Protein AF-A0A9E2VIL7-F1 (afdb_monomer)

Solvent-accessible surface area (backbone atoms only — not comparable to full-atom values): 5452 Å² total; per-residue (Å²): 135,62,71,69,62,54,54,55,51,48,53,47,53,42,54,74,68,46,48,59,60,52,52,52,25,50,53,52,28,53,51,54,25,70,77,37,73,84,60,42,45,53,76,46,48,47,96,85,16,37,36,33,34,37,30,47,74,87,44,47,66,62,46,64,76,39,47,68,59,52,47,52,54,52,34,54,50,15,62,76,67,77,42,83,53,66,78,43,80,44,82,44,70,56,90,124

Sequence (96 aa):
MTWQKTETVLKRRINQHGLTDMVQAGRICAKAEELYPKLFRAVSVRKNGTLHLELDQKDVLEFKMIEGKLVAALNQFAEKEELPQINRVRLTFIEK

Nearest PDB structures (foldseek):
  8hd4-assembly1_A  TM=5.965E-01  e=8.578E-02  Mycobacterium tuberculosis H37Rv
  8hdf-assembly1_A  TM=5.972E-01  e=1.486E-01  Mycobacterium tuberculosis H37Rv
  5cuk-assembly1_A  TM=5.603E-01  e=1.705E-01  Pseudomonas aeruginosa PAO1
  6fai-assembly1_D  TM=4.693E-01  e=1.249E+00  Saccharomyces cerevisiae S288C
  8b2l-assembly1_a1  TM=5.215E-01  e=2.164E+00  Nicotiana tabacum

Foldseek 3Di:
DDPVVVVVVVVVVCVVVVVVVQVLFVVLQVVLCVVPVQAWHFDTADPVQETETEGAPVSVVVCVVCVVVSLVVSQVVCVVVVGDHHDYYDYDHDDD

Radius of gyration: 16.37 Å; Cα contacts (8 Å, |Δi|>4): 108; chains: 1; bounding box: 53×22×32 Å

pLDDT: mean 83.2, std 12.96, range [49.78, 94.69]

Mean predicted aligned error: 7.74 Å

Structure (mmCIF, N/CA/C/O backbone):
data_AF-A0A9E2VIL7-F1
#
_entry.id   AF-A0A9E2VIL7-F1
#
loop_
_atom_site.group_PDB
_atom_site.id
_atom_site.type_symbol
_atom_site.label_atom_id
_atom_site.label_alt_id
_atom_site.label_comp_id
_atom_site.label_asym_id
_atom_site.label_entity_id
_atom_site.label_seq_id
_atom_site.pdbx_PDB_ins_code
_atom_site.Cartn_x
_atom_site.Cartn_y
_atom_site.Cartn_z
_atom_site.occupancy
_atom_site.B_iso_or_equiv
_atom_site.auth_seq_id
_atom_site.auth_comp_id
_atom_site.auth_asym_id
_atom_site.auth_atom_id
_atom_site.pdbx_PDB_model_num
ATOM 1 N N . MET A 1 1 ? 35.566 -11.175 -22.595 1.00 49.78 1 MET A N 1
ATOM 2 C CA . MET A 1 1 ? 34.276 -10.511 -22.297 1.00 49.78 1 MET A CA 1
ATOM 3 C C . MET A 1 1 ? 34.280 -10.153 -20.822 1.00 49.78 1 MET A C 1
ATOM 5 O O . MET A 1 1 ? 34.393 -11.048 -20.002 1.00 49.78 1 MET A O 1
ATOM 9 N N . THR A 1 2 ? 34.297 -8.865 -20.489 1.00 52.84 2 THR A N 1
ATOM 10 C CA . THR A 1 2 ? 34.379 -8.387 -19.102 1.00 52.84 2 THR A CA 1
ATOM 11 C C . THR A 1 2 ? 33.006 -8.443 -18.433 1.00 52.84 2 THR A C 1
ATOM 13 O O . THR A 1 2 ? 32.000 -8.116 -19.063 1.00 52.84 2 THR A O 1
ATOM 16 N N . TRP A 1 3 ? 32.971 -8.832 -17.157 1.00 51.94 3 TRP A N 1
ATOM 17 C CA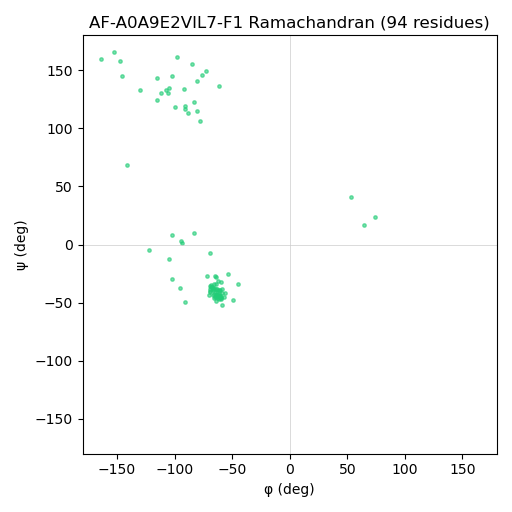 . TRP A 1 3 ? 31.771 -8.950 -16.315 1.00 51.94 3 TRP A CA 1
ATOM 18 C C . TRP A 1 3 ? 30.799 -7.757 -16.413 1.00 51.94 3 TRP A C 1
ATOM 20 O O . TRP A 1 3 ? 29.584 -7.950 -16.425 1.00 51.94 3 TRP A O 1
ATOM 30 N N . GLN A 1 4 ? 31.319 -6.540 -16.605 1.00 53.62 4 GLN A N 1
ATOM 31 C CA . GLN A 1 4 ? 30.521 -5.324 -16.810 1.00 53.62 4 GLN A CA 1
ATOM 32 C C . GLN A 1 4 ? 29.578 -5.393 -18.027 1.00 53.62 4 GLN A C 1
ATOM 34 O O . GLN A 1 4 ? 28.442 -4.918 -17.959 1.00 53.62 4 GLN A O 1
ATOM 39 N N . LYS A 1 5 ? 29.994 -6.006 -19.147 1.00 60.56 5 LYS A N 1
ATOM 40 C CA . LYS A 1 5 ? 29.124 -6.139 -20.334 1.00 60.56 5 LYS A CA 1
ATOM 41 C C . LYS A 1 5 ? 27.955 -7.089 -20.060 1.00 60.56 5 LYS A C 1
ATOM 43 O O . LYS A 1 5 ? 26.849 -6.832 -20.528 1.00 60.56 5 LYS A O 1
ATOM 48 N N . THR A 1 6 ? 28.174 -8.134 -19.265 1.00 59.31 6 THR A N 1
ATOM 49 C CA . THR A 1 6 ? 27.146 -9.119 -18.898 1.00 59.31 6 THR A CA 1
ATOM 50 C C . THR A 1 6 ? 26.096 -8.520 -17.961 1.00 59.31 6 THR A C 1
ATOM 52 O O . THR A 1 6 ? 24.902 -8.686 -18.199 1.00 59.31 6 THR A O 1
ATOM 55 N N . GLU A 1 7 ? 26.516 -7.753 -16.950 1.00 57.84 7 GLU A N 1
ATOM 56 C CA . GLU A 1 7 ? 25.605 -7.093 -16.004 1.00 57.84 7 GLU A CA 1
ATOM 57 C C . GLU A 1 7 ? 24.698 -6.067 -16.703 1.00 57.84 7 GLU A C 1
ATOM 59 O O . GLU A 1 7 ? 23.494 -6.005 -16.458 1.00 57.84 7 GLU A O 1
ATOM 64 N N . THR A 1 8 ? 25.256 -5.313 -17.653 1.00 62.06 8 THR A N 1
ATOM 65 C CA . THR A 1 8 ? 24.502 -4.318 -18.430 1.00 62.06 8 THR A CA 1
ATOM 66 C C . THR A 1 8 ? 23.458 -4.977 -19.343 1.00 62.06 8 THR A C 1
ATOM 68 O O . THR A 1 8 ? 22.346 -4.468 -19.491 1.00 62.06 8 THR A O 1
ATOM 71 N N . VAL A 1 9 ? 23.780 -6.132 -19.938 1.00 65.25 9 VAL A N 1
ATOM 72 C CA . VAL A 1 9 ? 22.843 -6.913 -20.766 1.00 65.25 9 VAL A CA 1
ATOM 73 C C . VAL A 1 9 ? 21.735 -7.541 -19.915 1.00 65.25 9 VAL A C 1
ATOM 75 O O . VAL A 1 9 ? 20.572 -7.518 -20.3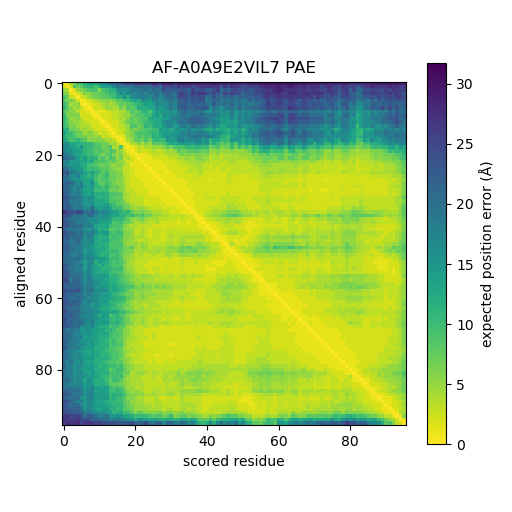20 1.00 65.25 9 VAL A O 1
ATOM 78 N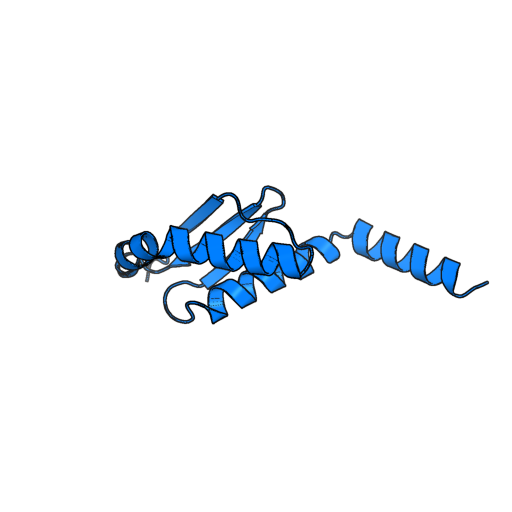 N . LEU A 1 10 ? 22.064 -8.043 -18.721 1.00 61.12 10 LEU A N 1
ATOM 79 C CA . LEU A 1 10 ? 21.086 -8.567 -17.763 1.00 61.12 10 LEU A CA 1
ATOM 80 C C . LEU A 1 10 ? 20.135 -7.473 -17.27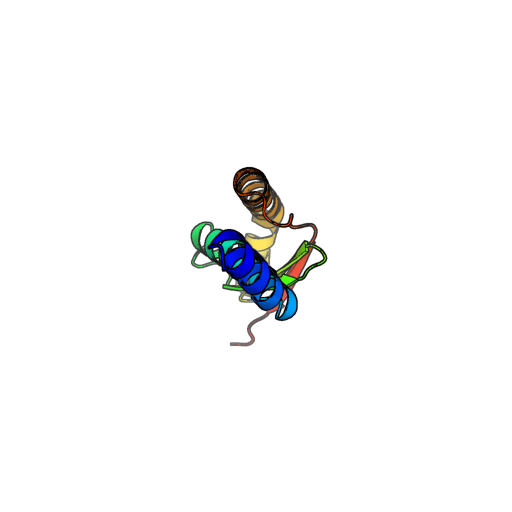0 1.00 61.12 10 LEU A C 1
ATOM 82 O O . LEU A 1 10 ? 18.923 -7.648 -17.371 1.00 61.12 10 LEU A O 1
ATOM 86 N N . LYS A 1 11 ? 20.656 -6.315 -16.841 1.00 60.28 11 LYS A N 1
ATOM 87 C CA . LYS A 1 11 ? 19.836 -5.152 -16.454 1.00 60.28 11 LYS A CA 1
ATOM 88 C C . LYS A 1 11 ? 18.909 -4.714 -17.588 1.00 60.28 11 LYS A C 1
ATOM 90 O O . LYS A 1 11 ? 17.732 -4.462 -17.349 1.00 60.28 11 LYS A O 1
ATOM 95 N N . ARG A 1 12 ? 19.397 -4.693 -18.837 1.00 62.62 12 ARG A N 1
ATOM 96 C CA . ARG A 1 12 ? 18.554 -4.401 -20.009 1.00 62.62 12 ARG A CA 1
ATOM 97 C C . ARG A 1 12 ? 17.442 -5.425 -20.195 1.00 62.62 12 ARG A C 1
ATOM 99 O O . ARG A 1 12 ? 16.317 -4.997 -20.393 1.00 62.62 12 ARG A O 1
ATOM 106 N N . ARG A 1 13 ? 17.709 -6.732 -20.098 1.00 59.22 13 ARG A N 1
ATOM 107 C CA . ARG A 1 13 ? 16.656 -7.762 -20.212 1.00 59.22 13 ARG A CA 1
ATOM 108 C C . ARG A 1 13 ? 15.627 -7.673 -19.086 1.00 59.22 13 ARG A C 1
ATOM 110 O O . ARG A 1 13 ? 14.436 -7.740 -19.361 1.00 59.22 13 ARG A O 1
ATOM 117 N N . ILE A 1 14 ? 16.065 -7.471 -17.845 1.00 60.50 14 ILE A N 1
ATOM 118 C CA . ILE A 1 14 ? 15.169 -7.326 -16.685 1.00 60.50 14 ILE A CA 1
ATOM 119 C C . ILE A 1 14 ? 14.255 -6.104 -16.870 1.00 60.50 14 ILE A C 1
ATOM 121 O O . ILE A 1 14 ? 13.037 -6.211 -16.715 1.00 60.50 14 ILE A O 1
ATOM 125 N N . ASN A 1 15 ? 14.824 -4.973 -17.298 1.00 61.19 15 ASN A N 1
ATOM 126 C CA . ASN A 1 15 ? 14.063 -3.760 -17.597 1.00 61.19 15 ASN A CA 1
ATOM 127 C C . ASN A 1 15 ? 13.153 -3.925 -18.827 1.00 61.19 15 ASN A C 1
ATOM 129 O O . ASN A 1 15 ? 12.032 -3.427 -18.824 1.00 61.19 15 ASN A O 1
ATOM 133 N N . GLN A 1 16 ? 13.595 -4.654 -19.857 1.00 64.00 16 GLN A N 1
ATOM 134 C CA . GLN A 1 16 ? 12.827 -4.916 -21.082 1.00 64.00 16 GLN A CA 1
ATOM 135 C C . GLN A 1 16 ? 11.566 -5.752 -20.813 1.00 64.00 16 GLN A C 1
ATOM 137 O O . GLN A 1 16 ? 10.577 -5.602 -21.524 1.00 64.00 16 GLN A O 1
ATOM 142 N N . HIS A 1 17 ? 11.571 -6.574 -19.760 1.00 64.00 17 HIS A N 1
ATOM 143 C CA . HIS A 1 17 ? 10.403 -7.331 -19.300 1.00 64.00 17 HIS A CA 1
ATOM 144 C C . HIS A 1 17 ? 9.599 -6.632 -18.188 1.00 64.00 17 HIS A C 1
ATOM 146 O O . HIS A 1 17 ? 8.630 -7.204 -17.696 1.00 64.00 17 HIS A O 1
ATOM 152 N N . GLY A 1 18 ? 9.971 -5.412 -17.774 1.00 64.31 18 GLY A N 1
ATOM 153 C CA . GLY A 1 18 ? 9.269 -4.671 -16.715 1.00 64.31 18 GLY A CA 1
ATOM 154 C C . GLY A 1 18 ? 9.334 -5.330 -15.331 1.00 64.31 18 GLY A C 1
ATOM 155 O O . GLY A 1 18 ? 8.547 -4.992 -14.449 1.00 64.31 18 GLY A O 1
ATOM 156 N N . LEU A 1 19 ? 10.263 -6.270 -15.128 1.00 70.12 19 LEU A N 1
ATOM 157 C CA . LEU A 1 19 ? 10.382 -7.045 -13.889 1.00 70.12 19 LEU A CA 1
ATOM 158 C C . LEU A 1 19 ? 10.777 -6.163 -12.701 1.00 70.12 19 LEU A C 1
ATOM 160 O O . LEU A 1 19 ? 10.313 -6.387 -11.587 1.00 70.12 19 LEU A O 1
ATOM 164 N N . THR A 1 20 ? 11.585 -5.129 -12.940 1.00 74.69 20 THR A N 1
ATOM 165 C CA . THR A 1 20 ? 11.975 -4.149 -11.918 1.00 74.69 20 THR A CA 1
ATOM 166 C C . THR A 1 20 ? 10.748 -3.436 -11.345 1.00 74.69 20 THR A C 1
ATOM 168 O O . THR A 1 20 ? 10.588 -3.382 -10.128 1.00 74.69 20 THR A O 1
ATOM 171 N N . ASP A 1 21 ? 9.834 -2.986 -12.211 1.00 75.00 21 ASP A N 1
ATOM 172 C CA . ASP A 1 21 ? 8.600 -2.306 -11.804 1.00 75.00 21 ASP A CA 1
ATOM 173 C C . ASP A 1 21 ? 7.694 -3.240 -10.982 1.00 75.00 21 ASP A C 1
ATOM 175 O O . ASP A 1 21 ? 7.091 -2.820 -9.996 1.00 75.00 21 ASP A O 1
ATOM 179 N N . MET A 1 22 ? 7.624 -4.526 -11.356 1.00 74.81 22 MET A N 1
ATOM 180 C CA . MET A 1 22 ? 6.848 -5.534 -10.622 1.00 74.81 22 MET A CA 1
ATOM 181 C C . MET A 1 22 ? 7.414 -5.800 -9.225 1.00 74.81 22 MET A C 1
ATOM 183 O O . MET A 1 22 ? 6.652 -5.891 -8.264 1.00 74.81 22 MET A O 1
ATOM 187 N N . VAL A 1 23 ? 8.740 -5.898 -9.092 1.00 83.31 23 VAL A N 1
ATOM 188 C CA . VAL A 1 23 ? 9.392 -6.098 -7.790 1.00 83.31 23 VAL A CA 1
ATOM 189 C C . VAL A 1 23 ? 9.169 -4.882 -6.895 1.00 83.31 23 VAL A C 1
ATOM 191 O O . VAL A 1 23 ? 8.785 -5.039 -5.738 1.00 83.31 23 VAL A O 1
ATOM 194 N N . GLN A 1 24 ? 9.344 -3.670 -7.424 1.00 85.56 24 GLN A N 1
ATOM 195 C CA . GLN A 1 24 ? 9.098 -2.435 -6.676 1.00 85.56 24 GLN A CA 1
ATOM 196 C C . GLN A 1 24 ? 7.639 -2.330 -6.210 1.00 85.56 24 GLN A C 1
ATOM 198 O O . GLN A 1 24 ? 7.390 -2.050 -5.037 1.00 85.56 24 GLN A O 1
ATOM 203 N N . ALA A 1 25 ? 6.682 -2.631 -7.092 1.00 85.56 25 ALA A N 1
ATOM 204 C CA . ALA A 1 25 ? 5.265 -2.680 -6.743 1.00 85.56 25 ALA A CA 1
ATOM 205 C C . ALA A 1 25 ? 4.981 -3.710 -5.637 1.00 85.56 25 ALA A C 1
ATOM 207 O O . ALA A 1 25 ? 4.298 -3.392 -4.665 1.00 85.56 25 ALA A O 1
ATOM 208 N N . GLY A 1 26 ? 5.558 -4.912 -5.740 1.00 86.25 26 GLY A N 1
ATOM 209 C CA . GLY A 1 26 ? 5.413 -5.968 -4.736 1.00 86.25 26 GLY A CA 1
ATOM 210 C C . GLY A 1 26 ? 5.935 -5.564 -3.354 1.00 86.25 26 GLY A C 1
ATOM 211 O O . GLY A 1 26 ? 5.287 -5.856 -2.351 1.00 86.25 26 GLY A O 1
ATOM 212 N N . ARG A 1 27 ? 7.055 -4.830 -3.285 1.00 90.56 27 ARG A N 1
ATOM 213 C CA . ARG A 1 27 ? 7.601 -4.312 -2.014 1.00 90.56 27 ARG A CA 1
ATOM 214 C C . ARG A 1 27 ? 6.652 -3.323 -1.340 1.00 90.56 27 ARG A C 1
ATOM 216 O O . ARG A 1 27 ? 6.453 -3.405 -0.131 1.00 90.56 27 ARG A O 1
ATOM 223 N N . ILE A 1 28 ? 6.054 -2.412 -2.109 1.00 90.81 28 ILE A N 1
ATOM 224 C CA . ILE A 1 28 ? 5.088 -1.440 -1.576 1.00 90.81 28 ILE A CA 1
ATOM 225 C C . ILE A 1 28 ? 3.820 -2.153 -1.093 1.00 90.81 28 ILE A C 1
ATOM 227 O O . ILE A 1 28 ? 3.338 -1.859 -0.001 1.00 90.81 28 ILE A O 1
ATOM 231 N N . CYS A 1 29 ? 3.304 -3.117 -1.863 1.00 91.38 29 CYS A N 1
ATOM 232 C CA . CYS A 1 29 ? 2.147 -3.922 -1.463 1.00 91.38 29 CYS A CA 1
ATOM 233 C C . CYS A 1 29 ? 2.409 -4.688 -0.160 1.00 91.38 29 CYS A C 1
ATOM 235 O O . CYS A 1 29 ? 1.604 -4.602 0.763 1.00 91.38 29 CYS A O 1
ATOM 237 N N . ALA A 1 30 ? 3.562 -5.355 -0.049 1.00 91.06 30 ALA A N 1
ATOM 238 C CA . ALA A 1 30 ? 3.952 -6.061 1.169 1.00 91.06 30 ALA A CA 1
ATOM 239 C C . ALA A 1 30 ? 4.022 -5.115 2.375 1.00 91.06 30 ALA A C 1
ATOM 241 O O . ALA A 1 30 ? 3.535 -5.453 3.452 1.00 91.06 30 ALA A O 1
ATOM 242 N N . LYS A 1 31 ? 4.564 -3.900 2.194 1.00 93.38 31 LYS A N 1
ATOM 243 C CA . LYS A 1 31 ? 4.613 -2.919 3.281 1.00 93.38 31 LYS A CA 1
ATOM 244 C C . LYS A 1 31 ? 3.225 -2.425 3.686 1.00 93.38 31 LYS A C 1
ATOM 246 O O . LYS A 1 31 ? 2.973 -2.232 4.872 1.00 93.38 31 LYS A O 1
ATOM 251 N N . ALA A 1 32 ? 2.325 -2.231 2.724 1.00 91.38 32 ALA A N 1
ATOM 252 C CA . ALA A 1 32 ? 0.950 -1.823 2.997 1.00 91.38 32 ALA A CA 1
ATOM 253 C C . ALA A 1 32 ? 0.206 -2.875 3.834 1.00 91.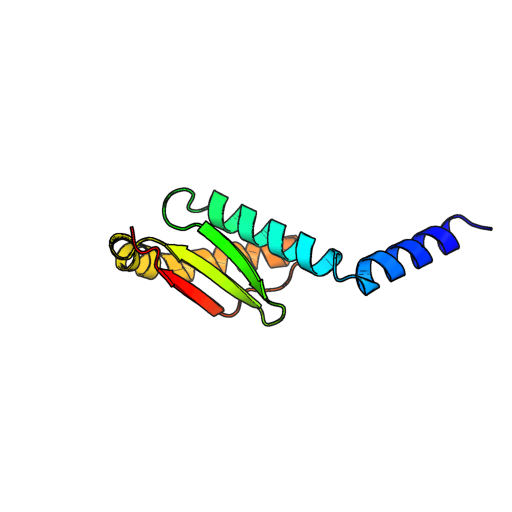38 32 ALA A C 1
ATOM 255 O O . ALA A 1 32 ? -0.455 -2.516 4.807 1.00 91.38 32 ALA A O 1
ATOM 256 N N . GLU A 1 33 ? 0.364 -4.158 3.498 1.00 91.44 33 GLU A N 1
ATOM 257 C CA . GLU A 1 33 ? -0.208 -5.265 4.273 1.00 91.44 33 GLU A CA 1
ATOM 258 C C . GLU A 1 33 ? 0.451 -5.412 5.649 1.00 91.44 33 GLU A C 1
ATOM 260 O O . GLU A 1 33 ? -0.242 -5.664 6.624 1.00 91.44 33 GLU A O 1
ATOM 265 N N . GLU A 1 34 ? 1.761 -5.186 5.782 1.00 93.06 34 GLU A N 1
ATOM 266 C CA . GLU A 1 34 ? 2.438 -5.207 7.088 1.00 93.06 34 GLU A CA 1
ATOM 267 C C . GLU A 1 34 ? 1.891 -4.130 8.041 1.00 93.06 34 GLU A C 1
ATOM 269 O O . GLU A 1 34 ? 1.729 -4.377 9.235 1.00 93.06 34 GLU A O 1
ATOM 274 N N . LEU A 1 35 ? 1.585 -2.938 7.515 1.00 90.75 35 LEU A N 1
ATOM 275 C CA . LEU A 1 35 ? 1.031 -1.835 8.302 1.00 90.75 35 LEU A CA 1
ATOM 276 C C . LEU A 1 35 ? -0.405 -2.118 8.771 1.00 90.75 35 LEU A C 1
ATOM 278 O O . LEU A 1 35 ? -0.764 -1.725 9.881 1.00 90.75 35 LEU A O 1
ATOM 282 N N . TYR A 1 36 ? -1.218 -2.794 7.948 1.00 90.81 36 TYR A N 1
ATOM 283 C CA . TYR A 1 36 ? -2.633 -3.068 8.233 1.00 90.81 36 TYR A CA 1
ATOM 284 C C . TYR A 1 36 ? -3.069 -4.478 7.778 1.00 90.81 36 TYR A C 1
ATOM 286 O O . TYR A 1 36 ? -3.911 -4.615 6.888 1.00 90.81 36 TYR A O 1
ATOM 294 N N . PRO A 1 37 ? -2.576 -5.550 8.427 1.00 85.12 37 PRO A N 1
ATOM 295 C CA . PRO A 1 37 ? -2.649 -6.931 7.919 1.00 85.12 37 PRO A CA 1
ATOM 296 C C . PRO A 1 37 ? -4.047 -7.557 7.886 1.00 85.12 37 PRO A C 1
ATOM 298 O O . PRO A 1 37 ? -4.212 -8.672 7.398 1.00 85.12 37 PRO A O 1
ATOM 301 N N . LYS A 1 38 ? -5.056 -6.886 8.446 1.00 87.00 38 LYS A N 1
ATOM 302 C CA . LYS A 1 38 ? -6.436 -7.390 8.533 1.00 87.00 38 LYS A CA 1
ATOM 303 C C . LYS A 1 38 ? -7.467 -6.481 7.875 1.00 87.00 38 LYS A C 1
ATOM 305 O O . LYS A 1 38 ? -8.634 -6.846 7.850 1.00 87.00 38 LYS A O 1
ATOM 310 N N . LEU A 1 39 ? -7.0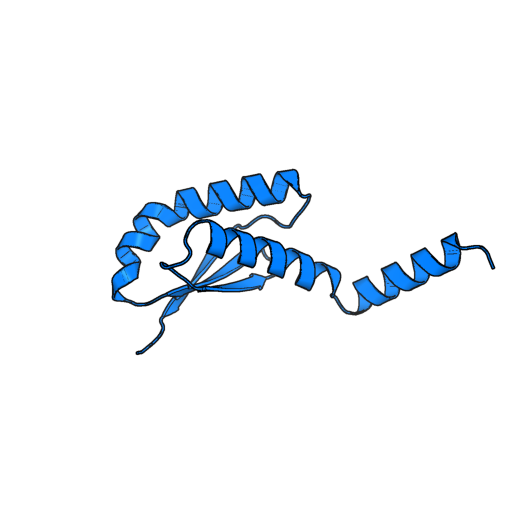50 -5.314 7.387 1.00 87.94 39 LEU A N 1
ATOM 311 C CA . LEU A 1 39 ? -7.979 -4.289 6.920 1.00 87.94 39 LEU A CA 1
ATOM 312 C C . LEU A 1 39 ? -8.206 -4.353 5.410 1.00 87.94 39 LEU A C 1
ATOM 314 O O . LEU A 1 39 ? -9.304 -4.108 4.923 1.00 87.94 39 LEU A O 1
ATOM 318 N N . PHE A 1 40 ? -7.154 -4.660 4.660 1.00 90.62 40 PHE A N 1
ATOM 319 C CA . PHE A 1 40 ? -7.206 -4.781 3.214 1.00 90.62 40 PHE A CA 1
ATOM 320 C C . PHE A 1 40 ? -6.129 -5.748 2.730 1.00 90.62 40 PHE A C 1
ATOM 322 O O . PHE A 1 40 ? -5.173 -6.059 3.439 1.00 90.62 40 PHE A O 1
ATOM 329 N N . ARG A 1 41 ? -6.258 -6.164 1.476 1.00 91.06 41 ARG A N 1
ATOM 330 C CA . ARG A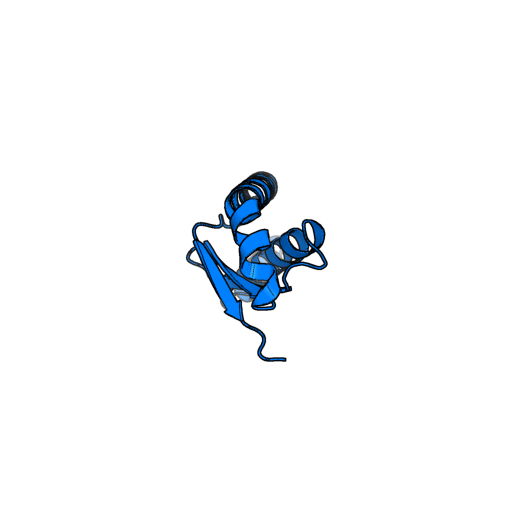 1 41 ? -5.233 -6.852 0.700 1.00 91.06 41 ARG A CA 1
ATOM 331 C C . ARG A 1 41 ? -4.681 -5.904 -0.356 1.00 91.06 41 ARG A C 1
ATOM 333 O O . ARG A 1 41 ? -5.450 -5.249 -1.061 1.00 91.06 41 ARG A O 1
ATOM 340 N N . ALA A 1 42 ? -3.364 -5.816 -0.491 1.00 90.25 42 ALA A N 1
ATOM 341 C CA . ALA A 1 42 ? -2.734 -4.974 -1.499 1.00 90.25 42 ALA A CA 1
ATOM 342 C C . ALA A 1 42 ? -2.508 -5.775 -2.787 1.00 90.25 42 ALA A C 1
ATOM 344 O O . ALA A 1 42 ? -1.752 -6.740 -2.818 1.00 90.25 42 ALA A O 1
ATOM 345 N N . VAL A 1 43 ? -3.164 -5.368 -3.874 1.00 88.88 43 VAL A N 1
ATOM 346 C CA . VAL A 1 43 ? -3.190 -6.139 -5.126 1.00 88.88 43 VAL A CA 1
ATOM 347 C C . VAL A 1 43 ? -2.056 -5.738 -6.058 1.00 88.88 43 VAL A C 1
ATOM 349 O O . VAL A 1 43 ? -1.377 -6.585 -6.632 1.00 88.88 43 VAL A O 1
ATOM 352 N N . SER A 1 44 ? -1.887 -4.435 -6.279 1.00 88.44 44 SER A N 1
ATOM 353 C CA . SER A 1 44 ? -0.880 -3.927 -7.210 1.00 88.44 44 SER A CA 1
ATOM 354 C C . SER A 1 44 ? -0.599 -2.445 -7.006 1.00 88.44 44 SER A C 1
ATOM 356 O O . SER A 1 44 ? -1.435 -1.698 -6.494 1.00 88.44 44 SER A O 1
ATOM 358 N N . VAL A 1 45 ? 0.560 -2.007 -7.495 1.00 88.38 45 VAL A N 1
ATOM 359 C CA . VAL A 1 45 ? 0.871 -0.594 -7.718 1.00 88.38 45 VAL A CA 1
ATOM 360 C C . VAL A 1 45 ? 1.061 -0.382 -9.211 1.00 88.38 45 VAL A C 1
ATOM 362 O O . VAL A 1 45 ? 1.857 -1.059 -9.861 1.00 88.38 45 VAL A O 1
ATOM 365 N N . ARG A 1 46 ? 0.304 0.555 -9.779 1.00 84.88 46 ARG A N 1
ATOM 366 C CA . ARG A 1 46 ? 0.447 0.948 -11.185 1.00 84.88 46 ARG A CA 1
ATOM 367 C C . ARG A 1 46 ? 1.541 2.003 -11.338 1.00 84.88 46 ARG A C 1
ATOM 369 O O . ARG A 1 46 ? 1.768 2.796 -10.432 1.00 84.88 46 ARG A O 1
ATOM 376 N N . LYS A 1 47 ? 2.133 2.094 -12.536 1.00 75.88 47 LYS A N 1
ATOM 377 C CA . LYS A 1 47 ? 3.188 3.076 -12.879 1.00 75.88 47 LYS A CA 1
ATOM 378 C C . LYS A 1 47 ? 2.818 4.537 -12.601 1.00 75.88 47 LYS A C 1
ATOM 380 O O . LYS A 1 47 ? 3.695 5.361 -12.399 1.00 75.88 47 LYS A O 1
ATOM 385 N N . ASN A 1 48 ? 1.527 4.863 -12.588 1.00 83.50 48 ASN A N 1
ATOM 386 C CA . ASN A 1 48 ? 1.029 6.201 -12.267 1.00 83.50 48 ASN A CA 1
ATOM 387 C C . ASN A 1 48 ? 0.903 6.468 -10.748 1.00 83.50 48 ASN A C 1
ATOM 389 O O . ASN A 1 48 ? 0.278 7.451 -10.352 1.00 83.50 48 ASN A O 1
ATOM 393 N N . GLY A 1 49 ? 1.430 5.583 -9.896 1.00 86.12 49 GLY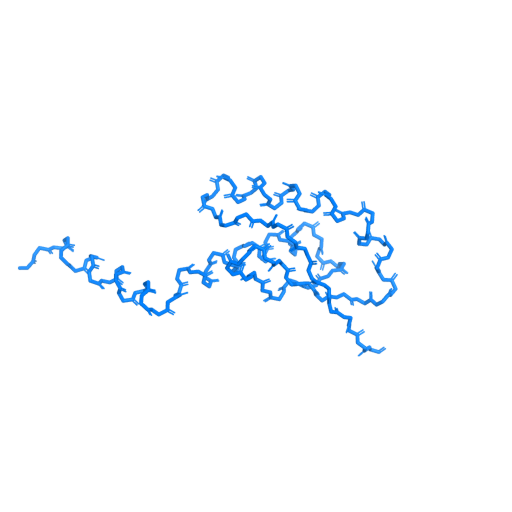 A N 1
ATOM 394 C CA . GLY A 1 49 ? 1.345 5.697 -8.439 1.00 86.12 49 GLY A CA 1
ATOM 395 C C . GLY A 1 49 ? -0.040 5.366 -7.880 1.00 86.12 49 GLY A C 1
ATOM 396 O O . GLY A 1 49 ? -0.402 5.859 -6.814 1.00 86.12 49 GLY A O 1
ATOM 397 N N . THR A 1 50 ? -0.854 4.583 -8.600 1.00 91.50 50 THR A N 1
ATOM 398 C CA . THR A 1 50 ? -2.140 4.099 -8.069 1.00 91.50 50 THR A CA 1
ATOM 399 C C . THR A 1 50 ? -1.935 2.788 -7.318 1.00 91.50 50 THR A C 1
ATOM 401 O O . THR A 1 50 ? -1.634 1.773 -7.950 1.00 91.50 50 THR A O 1
ATOM 404 N N . LEU A 1 51 ? -2.143 2.806 -6.001 1.00 92.50 51 LEU A N 1
ATOM 405 C CA . LEU A 1 51 ? -2.202 1.615 -5.156 1.00 92.50 51 LEU A CA 1
ATOM 406 C C . LEU A 1 51 ? -3.606 1.012 -5.226 1.00 92.50 51 LEU A C 1
ATOM 408 O O . LEU A 1 51 ? -4.591 1.689 -4.937 1.00 92.50 51 LEU A O 1
ATOM 412 N N . HIS A 1 52 ? -3.706 -0.250 -5.621 1.00 93.56 52 HIS A N 1
ATOM 413 C CA . HIS A 1 52 ? -4.963 -0.988 -5.664 1.00 93.56 52 HIS A CA 1
ATOM 414 C C . HIS A 1 52 ? -5.078 -1.869 -4.423 1.00 93.56 52 HIS A C 1
ATOM 416 O O . HIS A 1 52 ? -4.252 -2.759 -4.221 1.00 93.56 52 HIS A O 1
ATOM 422 N N . LEU A 1 53 ? -6.106 -1.610 -3.618 1.00 93.00 53 LEU A N 1
ATOM 423 C CA . LEU A 1 53 ? -6.447 -2.374 -2.426 1.00 93.00 53 LEU A CA 1
ATOM 424 C C . LEU A 1 53 ? -7.803 -3.069 -2.588 1.00 9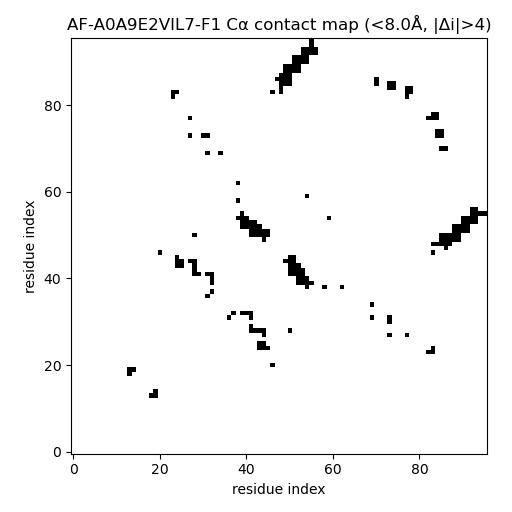3.00 53 LEU A C 1
ATOM 426 O O . LEU A 1 53 ? -8.739 -2.506 -3.162 1.00 93.00 53 LEU A O 1
ATOM 430 N N . GLU A 1 54 ? -7.899 -4.274 -2.047 1.00 92.44 54 GLU A N 1
ATOM 431 C CA . GLU A 1 54 ? -9.135 -5.027 -1.855 1.00 92.44 54 GLU A CA 1
ATOM 432 C C . GLU A 1 54 ? -9.521 -5.004 -0.376 1.00 92.44 54 GLU A C 1
ATOM 434 O O . GLU A 1 54 ? -8.685 -5.295 0.474 1.00 92.44 54 GLU A O 1
ATOM 439 N N . LEU A 1 55 ? -10.765 -4.664 -0.053 1.00 93.19 55 LEU A N 1
ATOM 440 C CA . LEU A 1 55 ? -11.274 -4.650 1.325 1.00 93.19 55 LEU A CA 1
ATOM 441 C C . LEU A 1 55 ? -12.759 -5.019 1.378 1.00 93.19 55 LEU A C 1
ATOM 443 O O . LEU A 1 55 ? -13.471 -4.865 0.383 1.00 93.19 55 LEU A O 1
ATOM 447 N N . ASP A 1 56 ? -13.235 -5.476 2.535 1.00 91.56 56 ASP A N 1
ATOM 448 C CA . ASP A 1 56 ? -14.664 -5.720 2.757 1.00 91.56 56 ASP A CA 1
ATOM 449 C C . ASP A 1 56 ? -15.423 -4.381 2.888 1.00 91.56 56 ASP A C 1
ATOM 451 O O . ASP A 1 56 ? -14.896 -3.391 3.403 1.00 91.56 56 ASP A O 1
ATOM 455 N N . GLN A 1 57 ? -16.697 -4.331 2.471 1.00 88.44 57 GLN A N 1
ATOM 456 C CA . GLN A 1 57 ? -17.507 -3.097 2.553 1.00 88.44 57 GLN A CA 1
ATOM 457 C C . GLN A 1 57 ? -17.663 -2.557 3.985 1.00 88.44 57 GLN A C 1
ATOM 459 O O . GLN A 1 57 ? -17.733 -1.345 4.186 1.00 88.44 57 GLN A O 1
ATOM 464 N N . LYS A 1 58 ? -17.696 -3.446 4.982 1.00 89.62 58 LYS A N 1
ATOM 465 C CA . LYS A 1 58 ? -17.801 -3.082 6.406 1.00 89.62 58 LYS A CA 1
ATOM 466 C C . LYS A 1 58 ? -16.590 -2.281 6.909 1.00 89.62 58 LYS A C 1
ATOM 468 O O . LYS A 1 58 ? -16.744 -1.447 7.795 1.00 89.62 58 LYS A O 1
ATOM 473 N N . ASP A 1 59 ? -15.419 -2.481 6.304 1.00 90.81 59 ASP A N 1
ATOM 474 C CA . ASP A 1 59 ? -14.143 -1.921 6.763 1.00 90.81 59 ASP A CA 1
ATOM 475 C C . ASP A 1 59 ? -13.807 -0.586 6.070 1.00 90.81 59 ASP A C 1
ATOM 477 O O . ASP A 1 59 ? -12.783 0.043 6.336 1.00 90.81 59 ASP A O 1
ATOM 481 N N . VAL A 1 60 ? -14.689 -0.101 5.186 1.00 90.69 60 VAL A N 1
ATOM 482 C CA . VAL A 1 60 ? -14.475 1.128 4.406 1.00 90.69 60 VAL A CA 1
ATOM 483 C C . VAL A 1 60 ? -14.336 2.358 5.290 1.00 90.69 60 VAL A C 1
ATOM 485 O O . VAL A 1 60 ? -13.509 3.225 5.003 1.00 90.69 60 VAL A O 1
ATOM 488 N N . LEU A 1 61 ? -15.130 2.454 6.358 1.00 91.88 61 LEU A N 1
ATOM 489 C CA . LEU A 1 61 ? -15.058 3.593 7.270 1.00 91.88 61 LEU A CA 1
ATOM 490 C C . LEU A 1 61 ? -13.710 3.621 7.997 1.00 91.88 61 LEU A C 1
ATOM 492 O O . LEU A 1 61 ? -13.057 4.662 8.041 1.00 91.88 61 LEU A O 1
ATOM 496 N N . GLU A 1 62 ? -13.269 2.470 8.501 1.00 92.38 62 GLU A N 1
ATOM 497 C CA . GLU A 1 62 ? -11.973 2.326 9.161 1.00 92.38 62 GLU A CA 1
ATOM 498 C C . GLU A 1 62 ? -10.827 2.646 8.192 1.00 92.38 62 GLU A C 1
ATOM 500 O O . GLU A 1 62 ? -9.946 3.445 8.518 1.00 92.38 62 GLU A O 1
ATOM 505 N N . PHE A 1 63 ? -10.898 2.145 6.953 1.00 93.56 63 PHE A N 1
ATOM 506 C CA . PHE A 1 63 ? -9.952 2.507 5.900 1.00 93.56 63 PHE A CA 1
ATOM 507 C C . PHE A 1 63 ? -9.911 4.019 5.651 1.00 93.56 63 PHE A C 1
ATOM 509 O O . PHE A 1 63 ? -8.833 4.606 5.583 1.00 93.56 63 PHE A O 1
ATOM 516 N N . LYS A 1 64 ? -11.064 4.689 5.561 1.00 92.38 64 LYS A N 1
ATOM 517 C CA . LYS A 1 64 ? -11.120 6.140 5.328 1.00 92.38 64 LYS A CA 1
ATOM 518 C C . LYS A 1 64 ? -10.464 6.948 6.446 1.00 92.38 64 LYS A C 1
ATOM 520 O O . LYS A 1 64 ? -9.877 7.992 6.169 1.00 92.38 64 LYS A O 1
ATOM 525 N N . MET A 1 65 ? -10.506 6.457 7.683 1.00 92.88 65 MET A N 1
ATOM 526 C CA . MET A 1 65 ? -9.836 7.100 8.818 1.00 92.88 65 MET A CA 1
ATOM 527 C C . MET A 1 65 ? -8.310 6.971 8.765 1.00 92.88 65 MET A C 1
ATOM 529 O O . MET A 1 65 ? -7.601 7.826 9.304 1.00 92.88 65 MET A O 1
ATOM 533 N N . ILE A 1 66 ? -7.793 5.919 8.127 1.00 93.62 66 ILE A N 1
ATOM 534 C CA . ILE A 1 66 ? -6.353 5.650 8.056 1.00 93.62 66 ILE A CA 1
ATOM 535 C C . ILE A 1 66 ? -5.723 5.963 6.694 1.00 93.62 66 ILE A C 1
ATOM 537 O O . ILE A 1 66 ? -4.500 6.014 6.614 1.00 93.62 66 ILE A O 1
ATOM 541 N N . GLU A 1 67 ? -6.514 6.197 5.642 1.00 92.75 67 GLU A N 1
ATOM 542 C CA . GLU A 1 67 ? -6.056 6.348 4.250 1.00 92.75 67 GLU A CA 1
ATOM 543 C C . GLU A 1 67 ? -4.893 7.343 4.129 1.00 92.75 67 GLU A C 1
ATOM 545 O O . GLU A 1 67 ? -3.852 7.024 3.556 1.00 92.75 67 GLU A O 1
ATOM 550 N N . GLY A 1 68 ? -5.018 8.520 4.751 1.00 92.81 68 GLY A N 1
ATOM 551 C CA . GLY A 1 68 ? -3.954 9.527 4.740 1.00 92.81 68 GLY A CA 1
ATOM 552 C C . GLY A 1 68 ? -2.673 9.072 5.449 1.00 92.81 68 GLY A C 1
ATOM 553 O O . GLY A 1 68 ? -1.573 9.330 4.962 1.00 92.81 68 GLY A O 1
ATOM 554 N N . LYS A 1 69 ? -2.799 8.349 6.571 1.00 93.88 69 LYS A N 1
ATOM 555 C CA . LYS A 1 69 ? -1.649 7.807 7.317 1.00 93.88 69 LYS A CA 1
ATOM 556 C C . LYS A 1 69 ? -0.955 6.696 6.536 1.00 93.88 69 LYS A C 1
ATOM 558 O O . LYS A 1 69 ? 0.271 6.668 6.494 1.00 93.88 69 LYS A O 1
ATOM 563 N N . LEU A 1 70 ? -1.731 5.824 5.893 1.00 93.88 70 LEU A N 1
ATOM 564 C CA . LEU A 1 70 ? -1.216 4.769 5.028 1.00 93.88 70 LEU A CA 1
ATOM 565 C C . LEU A 1 70 ? -0.396 5.364 3.882 1.00 93.88 70 LEU A C 1
ATOM 567 O O . LEU A 1 70 ? 0.754 4.978 3.698 1.00 93.88 70 LEU A O 1
ATOM 571 N N . VAL A 1 71 ? -0.958 6.324 3.141 1.00 93.69 71 VAL A N 1
ATOM 572 C CA . VAL A 1 71 ? -0.259 6.956 2.010 1.00 93.69 71 VAL A CA 1
ATOM 573 C C . VAL A 1 71 ? 1.022 7.649 2.477 1.00 93.69 71 VAL A C 1
ATOM 575 O O . VAL A 1 71 ? 2.066 7.464 1.859 1.00 93.69 71 VAL A O 1
ATOM 578 N N . ALA A 1 72 ? 0.983 8.376 3.597 1.00 94.12 72 ALA A N 1
ATOM 579 C CA . ALA A 1 72 ? 2.173 9.016 4.155 1.00 94.12 72 ALA A CA 1
ATOM 580 C C . ALA A 1 72 ? 3.263 7.998 4.536 1.00 94.12 72 ALA A C 1
ATOM 582 O O . ALA A 1 72 ? 4.422 8.175 4.165 1.00 94.12 72 ALA A O 1
ATOM 583 N N . ALA A 1 73 ? 2.900 6.912 5.225 1.00 93.88 73 ALA A N 1
ATOM 584 C CA . ALA A 1 73 ? 3.845 5.873 5.633 1.00 93.88 73 ALA A CA 1
ATOM 585 C C . ALA A 1 73 ? 4.456 5.134 4.430 1.00 93.88 73 ALA A C 1
ATOM 587 O O . ALA A 1 73 ? 5.658 4.866 4.408 1.00 93.88 73 ALA A O 1
ATOM 588 N N . LEU A 1 74 ? 3.646 4.834 3.410 1.00 93.50 74 LEU A N 1
ATOM 589 C CA . LEU A 1 74 ? 4.123 4.202 2.181 1.00 93.50 74 LEU A CA 1
ATOM 590 C C . LEU A 1 74 ? 5.045 5.122 1.384 1.00 93.50 74 LEU A C 1
ATOM 592 O O . LEU A 1 74 ? 6.050 4.647 0.868 1.00 93.50 74 LEU A O 1
ATOM 596 N N . ASN A 1 75 ? 4.752 6.420 1.324 1.00 94.25 75 ASN A N 1
ATOM 597 C CA . ASN A 1 75 ? 5.596 7.393 0.633 1.00 94.25 75 ASN A CA 1
ATOM 598 C C . ASN A 1 75 ? 6.928 7.627 1.357 1.00 94.25 75 ASN A C 1
ATOM 600 O O . ASN A 1 75 ? 7.964 7.674 0.701 1.00 94.25 75 ASN A O 1
ATOM 604 N N . GLN A 1 76 ? 6.935 7.656 2.695 1.00 94.69 76 GLN A N 1
ATOM 605 C CA . GLN A 1 76 ? 8.176 7.678 3.484 1.00 94.69 76 GLN A CA 1
ATOM 606 C C . GLN A 1 76 ? 9.029 6.426 3.247 1.00 94.69 76 GLN A C 1
ATOM 608 O O . GLN A 1 76 ? 10.245 6.513 3.074 1.00 94.69 76 GLN A O 1
ATOM 613 N N . PHE A 1 77 ? 8.400 5.247 3.218 1.00 93.00 77 PHE A N 1
ATOM 614 C CA . PHE A 1 77 ? 9.091 4.004 2.879 1.00 93.00 77 PHE A CA 1
ATOM 615 C C . PHE A 1 77 ? 9.631 4.036 1.445 1.00 93.00 77 PHE A C 1
ATOM 617 O O . PHE A 1 77 ? 10.777 3.658 1.212 1.00 93.00 77 PHE A O 1
ATOM 624 N N . ALA A 1 78 ? 8.827 4.519 0.498 1.00 91.19 78 ALA A N 1
ATOM 625 C CA . ALA A 1 78 ? 9.213 4.607 -0.898 1.00 91.19 78 ALA A CA 1
ATOM 626 C C . ALA A 1 78 ? 10.363 5.595 -1.122 1.00 91.19 78 ALA A C 1
ATOM 628 O O . ALA A 1 78 ? 11.259 5.304 -1.901 1.00 91.19 78 ALA A O 1
ATOM 629 N N . GLU A 1 79 ? 10.390 6.718 -0.407 1.00 92.38 79 GLU A N 1
ATOM 630 C CA . GLU A 1 79 ? 11.490 7.684 -0.464 1.00 92.38 79 GLU A CA 1
ATOM 631 C C . GLU A 1 79 ? 12.800 7.071 0.044 1.00 92.38 79 GLU A C 1
ATOM 633 O O . GLU A 1 79 ? 13.832 7.183 -0.613 1.00 92.38 79 GLU A O 1
ATOM 638 N N . LYS A 1 80 ? 12.750 6.348 1.169 1.00 91.94 80 LYS A N 1
ATOM 639 C CA . LYS A 1 80 ? 13.925 5.688 1.754 1.00 91.94 80 LYS A CA 1
ATOM 640 C C . LYS A 1 80 ? 14.518 4.599 0.853 1.00 91.94 80 LYS A C 1
ATOM 642 O O . LYS A 1 80 ? 15.724 4.379 0.873 1.00 91.94 80 LYS A O 1
ATOM 647 N N . GLU A 1 81 ? 13.668 3.897 0.114 1.00 87.31 81 GLU A N 1
ATOM 648 C CA . GLU A 1 81 ? 14.037 2.748 -0.720 1.00 87.31 81 GLU A CA 1
ATOM 649 C C . GLU A 1 81 ? 14.139 3.091 -2.218 1.00 87.31 81 GLU A C 1
ATOM 651 O O . GLU A 1 81 ? 14.260 2.181 -3.041 1.00 87.31 81 GLU A O 1
ATOM 656 N N . GLU A 1 82 ? 14.054 4.379 -2.576 1.00 86.31 82 GLU A N 1
ATOM 657 C CA . GLU A 1 82 ? 14.063 4.878 -3.962 1.00 86.31 82 GLU A CA 1
ATOM 658 C C . GLU A 1 82 ? 12.998 4.194 -4.858 1.00 86.31 82 GLU A C 1
ATOM 660 O O . GLU A 1 82 ? 13.232 3.843 -6.018 1.00 86.31 82 GLU A O 1
ATOM 665 N N . LEU A 1 83 ? 11.802 3.977 -4.302 1.00 86.38 83 LEU A N 1
ATOM 666 C CA . LEU A 1 83 ? 10.646 3.338 -4.941 1.00 86.38 83 LEU A CA 1
ATOM 667 C C . LEU A 1 83 ? 9.639 4.375 -5.481 1.00 86.38 83 LEU A C 1
ATOM 669 O O . LEU A 1 83 ? 9.630 5.532 -5.052 1.00 86.38 83 LEU A O 1
ATOM 673 N N . PRO A 1 84 ? 8.740 3.976 -6.405 1.00 84.94 84 PRO A N 1
ATOM 674 C CA . PRO A 1 84 ? 7.686 4.856 -6.902 1.00 84.94 84 PRO A CA 1
ATOM 675 C C . PRO A 1 84 ? 6.732 5.313 -5.791 1.00 84.94 84 PRO A C 1
ATOM 677 O O . PRO A 1 84 ? 6.270 4.519 -4.973 1.00 84.94 84 PRO A O 1
ATOM 680 N N . GLN A 1 85 ? 6.396 6.601 -5.818 1.00 88.88 85 GLN A N 1
ATOM 681 C CA . GLN A 1 85 ? 5.488 7.234 -4.863 1.00 88.88 85 GLN A CA 1
ATOM 682 C C . GLN A 1 85 ? 4.021 6.887 -5.162 1.00 88.88 85 GLN A C 1
ATOM 684 O O . GLN A 1 85 ? 3.608 6.754 -6.321 1.00 88.88 85 GLN A O 1
ATOM 689 N N . ILE A 1 86 ? 3.220 6.768 -4.106 1.00 91.38 86 ILE A N 1
ATOM 690 C CA . ILE A 1 86 ? 1.779 6.544 -4.177 1.00 91.38 86 ILE A CA 1
ATOM 691 C C . ILE A 1 86 ? 1.056 7.891 -4.190 1.00 91.38 86 ILE A C 1
ATOM 693 O O . ILE A 1 86 ? 1.115 8.668 -3.238 1.00 91.38 86 ILE A O 1
ATOM 697 N N . ASN A 1 87 ? 0.324 8.135 -5.275 1.00 88.94 87 ASN A N 1
ATOM 698 C CA . ASN A 1 87 ? -0.448 9.359 -5.499 1.00 88.94 87 ASN A CA 1
ATOM 699 C C . ASN A 1 87 ? -1.942 9.156 -5.250 1.00 88.94 87 ASN A C 1
ATOM 701 O O . ASN A 1 87 ? -2.665 10.095 -4.926 1.00 88.94 87 ASN A O 1
ATOM 705 N N . ARG A 1 88 ? -2.434 7.934 -5.475 1.00 89.88 88 ARG A N 1
ATOM 706 C CA . ARG A 1 88 ? -3.859 7.620 -5.401 1.00 89.88 88 ARG A CA 1
ATOM 707 C C . ARG A 1 88 ? -4.067 6.213 -4.879 1.00 89.88 88 ARG A C 1
ATOM 709 O O . ARG A 1 88 ? -3.329 5.301 -5.243 1.00 89.88 88 ARG A O 1
ATOM 716 N N . VAL A 1 89 ? -5.138 6.025 -4.118 1.00 91.12 89 VAL A N 1
ATOM 717 C CA . VAL A 1 89 ? -5.632 4.698 -3.764 1.00 91.12 89 VAL A CA 1
ATOM 718 C C . VAL A 1 89 ? -6.889 4.384 -4.572 1.00 91.12 89 VAL A C 1
ATOM 720 O O . VAL A 1 89 ? -7.782 5.219 -4.743 1.00 91.12 89 VAL A O 1
ATOM 723 N N . ARG A 1 90 ? -6.939 3.173 -5.119 1.00 91.31 90 ARG A N 1
ATOM 724 C CA . ARG A 1 90 ? -8.117 2.578 -5.743 1.00 91.31 90 ARG A CA 1
ATOM 725 C C . ARG A 1 90 ? -8.580 1.421 -4.875 1.00 91.31 90 ARG A C 1
ATOM 727 O O . ARG A 1 90 ? -7.792 0.533 -4.567 1.00 91.31 90 ARG A O 1
ATOM 734 N N . LEU A 1 91 ? -9.868 1.412 -4.564 1.00 91.50 91 LEU A N 1
ATOM 735 C CA . LEU A 1 91 ? -10.500 0.352 -3.795 1.00 91.50 91 LEU A CA 1
ATOM 736 C C . LEU A 1 91 ? -11.275 -0.590 -4.715 1.00 91.50 91 LEU A C 1
ATOM 738 O O . LEU A 1 91 ? -11.835 -0.177 -5.735 1.00 91.50 91 LEU A O 1
ATOM 742 N N . THR A 1 92 ? -11.288 -1.867 -4.370 1.00 92.06 92 THR A N 1
ATOM 743 C CA . THR A 1 92 ? -12.208 -2.872 -4.903 1.00 92.06 92 THR A CA 1
ATOM 744 C C . THR A 1 92 ? -12.805 -3.610 -3.724 1.00 92.06 92 THR A C 1
ATOM 746 O O . THR A 1 92 ? -12.094 -3.950 -2.783 1.00 92.06 92 THR A O 1
ATOM 749 N N . PHE A 1 93 ? -14.118 -3.785 -3.746 1.00 89.69 93 PHE A N 1
ATOM 750 C CA . PHE A 1 93 ? -14.821 -4.412 -2.642 1.00 89.69 93 PHE A CA 1
ATOM 751 C C . PHE A 1 93 ? -14.919 -5.906 -2.888 1.00 89.69 93 PHE A C 1
ATOM 753 O O . PHE A 1 93 ? -15.246 -6.328 -3.998 1.00 89.69 93 PHE A O 1
ATOM 760 N N . ILE A 1 94 ? -14.614 -6.687 -1.859 1.00 83.88 94 ILE A N 1
ATOM 761 C CA . ILE A 1 94 ? -14.825 -8.127 -1.891 1.00 83.88 94 ILE A CA 1
ATOM 762 C C . ILE A 1 94 ? -16.309 -8.356 -1.587 1.00 83.88 94 ILE A C 1
ATOM 764 O O . ILE A 1 94 ? -16.780 -8.027 -0.500 1.00 83.88 94 ILE A O 1
ATOM 768 N N . GLU A 1 95 ? -17.058 -8.876 -2.558 1.00 67.25 95 GLU A N 1
ATOM 769 C CA . GLU A 1 95 ? -18.398 -9.414 -2.312 1.00 67.25 95 GLU A CA 1
ATOM 770 C C . GLU A 1 95 ? -18.218 -10.807 -1.694 1.00 67.25 95 GLU A C 1
ATOM 772 O O . GLU A 1 95 ? -17.773 -11.740 -2.365 1.00 67.25 95 GLU A O 1
ATOM 777 N N . LYS A 1 96 ? -18.471 -10.924 -0.390 1.00 58.38 96 LYS A N 1
ATOM 778 C CA . LYS A 1 96 ? -18.456 -12.183 0.360 1.00 58.38 96 LYS A CA 1
ATOM 779 C C . LYS A 1 96 ? -19.803 -12.418 1.014 1.00 58.38 96 LYS A C 1
ATOM 781 O O . LYS A 1 96 ? -20.383 -11.425 1.507 1.00 58.38 96 LYS A O 1
#

Secondary structure (DSSP, 8-state):
--HHHHHHHHHHHHHHTTHHHHHHHHHHHHHHHHHSTTT-EEEEEETTTEEEEEEEGGGHHHHHHHHHHHHHHHHHHHHHTTPPPP-EEEEEEE--